Protein AF-F4G1V2-F1 (afdb_monomer_lite)

InterPro domains:
  IPR009844 Protein of unknown function DUF1404 [PF07185] (1-141)

Radius of gyration: 16.19 Å; chains: 1; bounding box: 47×24×42 Å

Sequence (146 aa):
MASHYALFIGGFLLTRRLKLPPLLVVLSI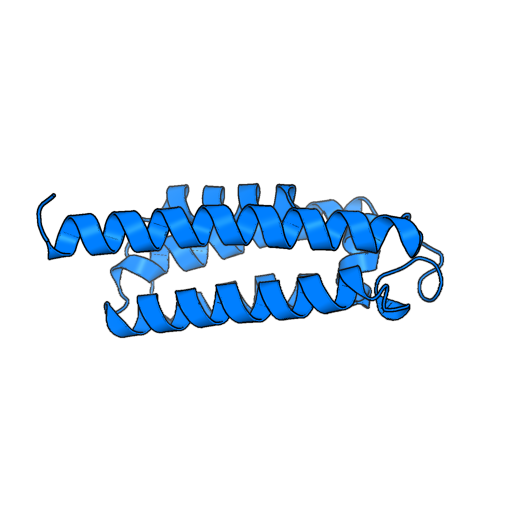LGVVFWHLPLFYALAAGEPAFRTINDVTMLVAGMLAGGASNSLSFSVKILLFIAWMGADSVLSVILIVGWPYYSNSIYSFSPYPISQELITGLVMFGIMTVVFVYVIFTMLRSVFKI

Organism: Metallosphaera cuprina (strain Ar-4) (NCBI:txid1006006)

Foldseek 3Di:
DVLLCVLLQVLLVVQLVAADALCLLVVLVCLVVVCLQLVLVQCLQQPVVSVVVNSVSSNVSSNSCNNNVVVDDPVVVVVVLVVVLVVLLVSLVCLLVLPVSNACNVPVSGPHHSVVSNVVSVVSNVVSVVVVCVVVVVVCCVVVVD

pLDDT: mean 93.78, std 3.95, range [70.06, 98.44]

Secondary structure (DSSP, 8-state):
-HHHHHHHHHHHHHHTTS---TTHHHHHHHHHHHHHSHHHHHHHHH-HHHHHHHHHHHHHHHHHHHHHHTTS-HHHHHHHHHHHHHHHHHHHHHHHTT-GGGSTTT-TT----HHHHHHHHHHHHHHHHHHHHHHHHHHHHHHHT-

Structure (mmCIF, N/CA/C/O backbone):
data_AF-F4G1V2-F1
#
_entry.id   AF-F4G1V2-F1
#
loop_
_atom_site.group_PDB
_atom_site.id
_atom_site.type_symbol
_atom_site.label_atom_id
_atom_site.label_alt_id
_atom_site.label_comp_id
_atom_site.label_asym_id
_atom_site.label_entity_id
_atom_site.label_seq_id
_atom_site.pdbx_PDB_ins_code
_atom_site.Cartn_x
_atom_site.Cartn_y
_atom_site.Cartn_z
_atom_site.occupancy
_atom_site.B_iso_or_equiv
_atom_site.auth_seq_id
_atom_site.auth_comp_id
_atom_site.auth_asym_id
_atom_site.auth_atom_id
_atom_site.pdbx_PDB_model_num
ATOM 1 N N . MET A 1 1 ? 0.615 -4.008 -7.494 1.00 83.25 1 MET A N 1
ATOM 2 C CA . MET A 1 1 ? -0.488 -3.138 -7.036 1.00 83.25 1 MET A CA 1
ATOM 3 C C . MET A 1 1 ? -1.755 -3.896 -6.659 1.00 83.25 1 MET A C 1
ATOM 5 O O . MET A 1 1 ? -2.020 -3.999 -5.474 1.00 83.25 1 MET A O 1
ATOM 9 N N . ALA A 1 2 ? -2.521 -4.508 -7.573 1.00 87.50 2 ALA A N 1
ATOM 10 C CA . ALA A 1 2 ? -3.757 -5.216 -7.173 1.00 87.50 2 ALA A CA 1
ATOM 11 C C . ALA A 1 2 ? -3.528 -6.313 -6.105 1.00 87.50 2 ALA A C 1
ATOM 13 O O . ALA A 1 2 ? -4.250 -6.390 -5.112 1.00 87.50 2 ALA A O 1
ATOM 14 N N . SER A 1 3 ? -2.460 -7.104 -6.257 1.00 91.12 3 SER A N 1
ATOM 15 C CA . SER A 1 3 ? -2.039 -8.092 -5.254 1.00 91.12 3 SER A CA 1
ATOM 16 C C . SER A 1 3 ? -1.680 -7.467 -3.904 1.00 91.12 3 SER A C 1
ATOM 18 O O . SER A 1 3 ? -1.933 -8.074 -2.872 1.00 91.12 3 SER A O 1
ATOM 20 N N . HIS A 1 4 ? -1.114 -6.256 -3.892 1.00 91.94 4 HIS A N 1
ATOM 21 C CA . HIS A 1 4 ? -0.765 -5.551 -2.658 1.00 91.94 4 HIS A CA 1
ATOM 22 C C . HIS A 1 4 ? -2.009 -5.227 -1.844 1.00 91.94 4 HIS A C 1
ATOM 24 O O . HIS A 1 4 ? -2.034 -5.506 -0.649 1.00 91.94 4 HIS A O 1
ATOM 30 N N . TYR A 1 5 ? -3.057 -4.719 -2.499 1.00 91.81 5 TYR A N 1
ATOM 31 C CA . TYR A 1 5 ? -4.344 -4.474 -1.853 1.00 91.81 5 TYR A CA 1
ATOM 32 C C . TYR A 1 5 ? -4.947 -5.753 -1.292 1.00 91.81 5 TYR A C 1
ATOM 34 O O . TYR A 1 5 ? -5.353 -5.777 -0.133 1.00 91.81 5 TYR A O 1
ATOM 42 N N . ALA A 1 6 ? -4.957 -6.826 -2.083 1.00 94.38 6 ALA A N 1
ATOM 43 C CA . ALA A 1 6 ? -5.489 -8.111 -1.647 1.00 94.38 6 ALA A CA 1
ATOM 44 C C . ALA A 1 6 ? -4.737 -8.666 -0.424 1.00 94.38 6 ALA A C 1
ATOM 46 O O . ALA A 1 6 ? -5.372 -9.083 0.542 1.00 94.38 6 ALA A O 1
ATOM 47 N N . LEU A 1 7 ? -3.400 -8.628 -0.434 1.00 97.12 7 LEU A N 1
ATOM 48 C CA . LEU A 1 7 ? -2.567 -9.121 0.667 1.00 97.12 7 LEU A CA 1
ATOM 49 C C . LEU A 1 7 ? -2.701 -8.257 1.921 1.00 97.12 7 LEU A C 1
ATOM 51 O O . LEU A 1 7 ? -2.886 -8.795 3.011 1.00 97.12 7 LEU A O 1
ATOM 55 N N . PHE A 1 8 ? -2.666 -6.932 1.777 1.00 96.62 8 PHE A N 1
ATOM 56 C CA . PHE A 1 8 ? -2.808 -6.018 2.905 1.00 96.62 8 PHE A CA 1
ATOM 57 C C . PHE A 1 8 ? -4.193 -6.127 3.546 1.00 96.62 8 PHE A C 1
ATOM 59 O O . PHE A 1 8 ? -4.304 -6.315 4.757 1.00 96.62 8 PHE A O 1
ATOM 66 N N . ILE A 1 9 ? -5.261 -6.063 2.743 1.00 94.56 9 ILE A N 1
ATOM 67 C CA . ILE A 1 9 ? -6.639 -6.205 3.233 1.00 94.56 9 ILE A CA 1
ATOM 68 C C . ILE A 1 9 ? -6.845 -7.605 3.820 1.00 94.56 9 ILE A C 1
ATOM 70 O O . ILE A 1 9 ? -7.441 -7.735 4.887 1.00 94.56 9 ILE A O 1
ATOM 74 N N . GLY A 1 10 ? -6.313 -8.648 3.179 1.00 96.56 10 GLY A N 1
ATOM 75 C CA . GLY A 1 10 ? -6.340 -10.015 3.696 1.00 96.56 10 GLY A CA 1
ATOM 76 C C . GLY A 1 10 ? -5.701 -10.115 5.081 1.00 96.56 10 GLY A C 1
ATOM 77 O O . GLY A 1 10 ? -6.352 -10.554 6.029 1.00 96.56 10 GLY A O 1
ATOM 78 N N . GLY A 1 11 ? -4.471 -9.618 5.232 1.00 97.69 11 GLY A N 1
ATOM 79 C CA . GLY A 1 11 ? -3.770 -9.550 6.515 1.00 97.69 11 GLY A CA 1
ATOM 80 C C . GLY A 1 11 ? -4.547 -8.759 7.564 1.00 97.69 11 GLY A C 1
ATOM 81 O O . GLY A 1 11 ? -4.725 -9.229 8.688 1.00 97.69 11 GLY A O 1
ATOM 82 N N . PHE A 1 12 ? -5.086 -7.601 7.178 1.00 97.38 12 PHE A N 1
ATOM 83 C CA . PHE A 1 12 ? -5.912 -6.764 8.044 1.00 97.38 12 PHE A CA 1
ATOM 84 C C . PHE A 1 12 ? -7.119 -7.533 8.576 1.00 97.38 12 PHE A C 1
ATOM 86 O O . PHE A 1 12 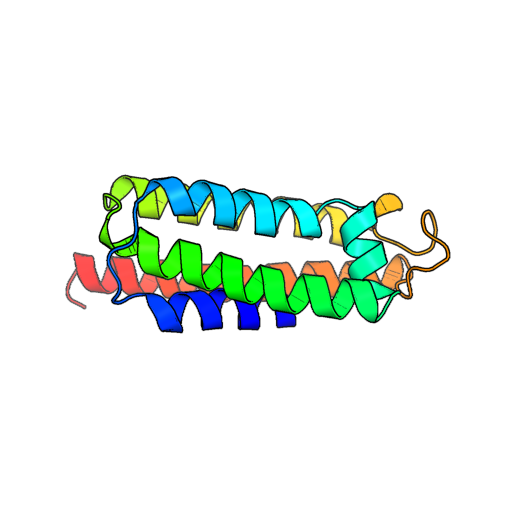? -7.382 -7.532 9.778 1.00 97.38 12 PHE A O 1
ATOM 93 N N . LEU A 1 13 ? -7.846 -8.229 7.702 1.00 96.50 13 LEU A N 1
ATOM 94 C CA . LEU A 1 13 ? -9.030 -8.994 8.078 1.00 96.50 13 LEU A CA 1
ATOM 95 C C . LEU A 1 13 ? -8.702 -10.204 8.962 1.00 96.50 13 LEU A C 1
ATOM 97 O O . LEU A 1 13 ? -9.505 -10.518 9.844 1.00 96.50 13 LEU A O 1
ATOM 101 N N . LEU A 1 14 ? -7.541 -10.844 8.775 1.00 97.56 14 LEU A N 1
ATOM 102 C CA . LEU A 1 14 ? -7.094 -11.982 9.588 1.00 97.56 14 LEU A CA 1
ATOM 103 C C . LEU A 1 14 ? -6.903 -11.607 11.061 1.00 97.56 14 LEU A C 1
ATOM 105 O O . LEU A 1 14 ? -7.266 -12.374 11.951 1.00 97.56 14 LEU A O 1
ATOM 109 N N . THR A 1 15 ? -6.374 -10.416 11.337 1.00 97.50 15 THR A N 1
ATOM 110 C CA . THR A 1 15 ? -6.051 -9.981 12.704 1.00 97.50 15 THR A CA 1
ATOM 111 C C . THR A 1 15 ? -6.970 -8.893 13.240 1.00 97.50 15 THR A C 1
ATOM 113 O O . THR A 1 15 ? -6.811 -8.507 14.395 1.00 97.50 15 THR A O 1
ATOM 116 N N . ARG A 1 16 ? -7.982 -8.436 12.485 1.00 94.44 16 ARG A N 1
ATOM 117 C CA . ARG A 1 16 ? -8.899 -7.348 12.894 1.00 94.44 16 ARG A CA 1
ATOM 118 C C . ARG A 1 16 ? -9.625 -7.557 14.219 1.00 94.44 16 ARG A C 1
ATOM 120 O O . ARG A 1 16 ? -10.302 -6.648 14.674 1.00 94.44 16 ARG A O 1
ATOM 127 N N . ARG A 1 17 ? -9.615 -8.765 14.788 1.00 94.19 17 ARG A N 1
ATOM 128 C CA . ARG A 1 17 ? -10.230 -9.084 16.091 1.00 94.19 17 ARG A CA 1
ATOM 129 C C . ARG A 1 17 ? -9.218 -9.115 17.238 1.00 94.19 17 ARG A C 1
ATOM 131 O O . ARG A 1 17 ? -9.621 -9.178 18.394 1.00 94.19 17 ARG A O 1
ATOM 138 N N . LEU A 1 18 ? -7.924 -9.071 16.929 1.00 95.12 18 LEU A N 1
ATOM 139 C CA . LEU A 1 18 ? -6.859 -8.989 17.920 1.00 95.12 18 LEU A CA 1
ATOM 140 C C . LEU A 1 18 ? -6.787 -7.570 18.500 1.00 95.12 18 LEU A C 1
ATOM 142 O O . LEU A 1 18 ? -7.323 -6.615 17.932 1.00 95.12 18 LEU A O 1
ATOM 146 N N . LYS A 1 19 ? -6.140 -7.449 19.659 1.00 94.44 19 LYS A N 1
ATOM 147 C CA . LYS A 1 19 ? -5.859 -6.177 20.334 1.00 94.44 19 LYS A CA 1
ATOM 148 C C . LYS A 1 19 ? -4.353 -6.023 20.486 1.00 94.44 19 LYS A C 1
ATOM 150 O O . LYS A 1 19 ? -3.793 -6.314 21.537 1.00 94.44 19 LYS A O 1
ATOM 155 N N . LEU A 1 20 ? -3.697 -5.630 19.403 1.00 95.94 20 LEU A N 1
ATOM 156 C CA . LEU A 1 20 ? -2.266 -5.359 19.408 1.00 95.94 20 LEU A CA 1
ATOM 157 C C . LEU A 1 20 ? -1.984 -3.913 19.861 1.00 95.94 20 LEU A C 1
ATOM 159 O O . LEU A 1 20 ? -2.885 -3.063 19.809 1.00 95.94 20 LEU A O 1
ATOM 163 N N . PRO A 1 21 ? -0.746 -3.612 20.299 1.00 96.88 21 PRO A N 1
ATOM 164 C CA . PRO A 1 21 ? -0.346 -2.254 20.641 1.00 96.88 21 PRO A CA 1
ATOM 165 C C . PRO A 1 21 ? -0.584 -1.279 19.475 1.00 96.88 21 PRO A C 1
ATOM 167 O O . PRO A 1 21 ? -0.202 -1.586 18.342 1.00 96.88 21 PRO A O 1
ATOM 170 N N . PRO A 1 22 ? -1.158 -0.085 19.724 1.00 95.12 22 PRO A N 1
ATOM 171 C CA . PRO A 1 22 ? -1.501 0.868 18.666 1.00 95.12 22 PRO A CA 1
ATOM 172 C C . PRO A 1 22 ? -0.276 1.346 17.872 1.00 95.12 22 PRO A C 1
ATOM 174 O O . PRO A 1 22 ? -0.391 1.630 16.683 1.00 95.12 22 PRO A O 1
ATOM 177 N N . LEU A 1 23 ? 0.909 1.364 18.495 1.00 95.62 23 LEU A N 1
ATOM 178 C CA . LEU A 1 23 ? 2.165 1.759 17.852 1.00 95.62 23 LEU A CA 1
ATOM 179 C C . LEU A 1 23 ? 2.552 0.849 16.671 1.00 95.62 23 LEU A C 1
ATOM 181 O O . LEU A 1 23 ? 3.249 1.298 15.766 1.00 95.62 23 LEU A O 1
ATOM 185 N N . LEU A 1 24 ? 2.062 -0.398 16.618 1.00 96.75 24 LEU A N 1
ATOM 186 C CA . LEU A 1 24 ? 2.346 -1.305 15.498 1.00 96.75 24 LEU A CA 1
ATOM 187 C C . LEU A 1 24 ? 1.768 -0.817 14.164 1.00 96.75 24 LEU A C 1
ATOM 189 O O . LEU A 1 24 ? 2.250 -1.230 13.110 1.00 96.75 24 LEU A O 1
ATOM 193 N N . VAL A 1 25 ? 0.797 0.106 14.185 1.00 96.25 25 VAL A N 1
ATOM 194 C CA . VAL A 1 25 ? 0.311 0.746 12.956 1.00 96.25 25 VAL A CA 1
ATOM 195 C C . VAL A 1 25 ? 1.425 1.530 12.251 1.00 96.25 25 VAL A C 1
ATOM 197 O O . VAL A 1 25 ? 1.445 1.586 11.028 1.00 96.25 25 VAL A O 1
ATOM 200 N N . VAL A 1 26 ? 2.401 2.064 12.996 1.00 96.44 26 VAL A N 1
ATOM 201 C CA . VAL A 1 26 ? 3.558 2.772 12.425 1.00 96.44 26 VAL A CA 1
ATOM 202 C C . VAL A 1 26 ? 4.434 1.811 11.627 1.00 96.44 26 VAL A C 1
ATOM 204 O O . VAL A 1 26 ? 4.820 2.126 10.507 1.00 96.44 26 VAL A O 1
ATOM 207 N N . LEU A 1 27 ? 4.688 0.609 12.154 1.00 97.06 27 LEU A N 1
ATOM 208 C CA . LEU A 1 27 ? 5.448 -0.419 11.434 1.00 97.06 27 LEU A CA 1
ATOM 209 C C . LEU A 1 27 ? 4.715 -0.884 10.173 1.00 97.06 27 LEU A C 1
ATOM 211 O O . LEU A 1 27 ? 5.347 -1.073 9.137 1.00 97.06 27 LEU A O 1
ATOM 215 N N . SER A 1 28 ? 3.385 -1.005 10.238 1.00 97.19 28 SER A N 1
ATOM 216 C CA . SER A 1 28 ? 2.572 -1.262 9.048 1.00 97.19 28 SER A CA 1
ATOM 217 C C . SER A 1 28 ? 2.760 -0.168 7.997 1.00 97.19 28 SER A C 1
ATOM 219 O O . SER A 1 28 ? 2.986 -0.488 6.836 1.00 97.19 28 SER A O 1
ATOM 221 N N . ILE A 1 29 ? 2.661 1.108 8.381 1.00 96.69 29 ILE A N 1
ATOM 222 C CA . ILE A 1 29 ? 2.804 2.238 7.451 1.00 96.69 29 ILE A CA 1
ATOM 223 C C . ILE A 1 29 ? 4.192 2.229 6.813 1.00 96.69 29 ILE A C 1
ATOM 225 O O . ILE A 1 29 ? 4.295 2.325 5.595 1.00 96.69 29 ILE A O 1
ATOM 229 N N . LEU A 1 30 ? 5.251 2.061 7.609 1.00 96.50 30 LEU A N 1
ATOM 230 C CA . LEU A 1 30 ? 6.623 1.999 7.102 1.00 96.50 30 LEU A CA 1
ATOM 231 C C . LEU A 1 30 ? 6.809 0.852 6.105 1.00 96.50 30 LEU A C 1
ATOM 233 O O . LEU A 1 30 ? 7.399 1.063 5.049 1.00 96.50 30 LEU A O 1
ATOM 237 N N . GLY A 1 31 ? 6.265 -0.331 6.410 1.00 95.62 31 GLY A N 1
ATOM 238 C CA . GLY A 1 31 ? 6.313 -1.482 5.512 1.00 95.62 31 GLY A CA 1
ATOM 239 C C . GLY A 1 31 ? 5.625 -1.209 4.176 1.00 95.62 31 GLY A C 1
ATOM 240 O O . GLY A 1 31 ? 6.188 -1.507 3.130 1.00 95.62 31 GLY A O 1
ATOM 241 N N . VAL A 1 32 ? 4.446 -0.581 4.197 1.00 95.56 32 VAL A N 1
ATOM 242 C CA . VAL A 1 32 ? 3.723 -0.210 2.972 1.00 95.56 32 VAL A CA 1
ATOM 243 C C . VAL A 1 32 ? 4.494 0.851 2.190 1.00 95.56 32 VAL A C 1
ATOM 245 O O . VAL A 1 32 ? 4.759 0.657 1.010 1.00 95.56 32 VAL A O 1
ATOM 248 N N . VAL A 1 33 ? 4.891 1.958 2.823 1.00 95.50 33 VAL A N 1
ATOM 249 C CA . VAL A 1 33 ? 5.587 3.073 2.155 1.00 95.50 33 VAL A CA 1
ATOM 250 C C . VAL A 1 33 ? 6.887 2.611 1.503 1.00 95.50 33 VAL A C 1
ATOM 252 O O . VAL A 1 33 ? 7.180 3.016 0.381 1.00 95.50 33 VAL A O 1
ATOM 255 N N . PHE A 1 34 ? 7.634 1.730 2.169 1.00 96.62 34 PHE A N 1
ATOM 256 C CA . PHE A 1 34 ? 8.888 1.182 1.660 1.00 96.62 34 PHE A CA 1
ATOM 257 C C . PHE A 1 34 ? 8.747 0.583 0.251 1.00 96.62 34 PHE A C 1
ATOM 259 O O . PHE A 1 34 ? 9.538 0.915 -0.629 1.00 96.62 34 PHE A O 1
ATOM 266 N N . TRP A 1 35 ? 7.710 -0.223 0.004 1.00 96.75 35 TRP A N 1
ATOM 267 C CA . TRP A 1 35 ? 7.481 -0.863 -1.302 1.00 96.75 35 TRP A CA 1
ATOM 268 C C . TRP A 1 35 ? 6.938 0.062 -2.381 1.00 96.75 35 TRP A C 1
ATOM 270 O O . TRP A 1 35 ? 6.948 -0.292 -3.558 1.00 96.75 35 TRP A O 1
ATOM 280 N N . HIS A 1 36 ? 6.479 1.244 -1.988 1.00 95.25 36 HIS A N 1
ATOM 281 C CA . HIS A 1 36 ? 6.026 2.271 -2.912 1.00 95.25 36 HIS A CA 1
ATOM 282 C C . HIS A 1 36 ? 7.141 3.241 -3.302 1.00 95.25 36 HIS A C 1
ATOM 284 O O . HIS A 1 36 ? 6.918 4.090 -4.154 1.00 95.25 36 HIS A O 1
ATOM 290 N N . LEU A 1 37 ? 8.344 3.130 -2.728 1.00 96.06 37 LEU A N 1
ATOM 291 C CA . LEU A 1 37 ? 9.498 3.890 -3.202 1.00 96.06 37 LEU A CA 1
ATOM 292 C C . LEU A 1 37 ? 9.957 3.363 -4.576 1.00 96.06 37 LEU A C 1
ATOM 294 O O . LEU A 1 37 ? 9.975 2.145 -4.768 1.00 96.06 37 LEU A O 1
ATOM 298 N N . PRO A 1 38 ? 10.417 4.230 -5.500 1.00 95.88 38 PRO A N 1
ATOM 299 C CA . PRO A 1 38 ? 10.648 3.848 -6.896 1.00 95.88 38 PRO A CA 1
ATOM 300 C C . PRO A 1 38 ? 11.557 2.624 -7.090 1.00 95.88 38 PRO A C 1
ATOM 302 O O . PRO A 1 38 ? 11.215 1.696 -7.820 1.00 95.88 38 PRO A O 1
ATOM 305 N N . LEU A 1 39 ? 12.692 2.580 -6.383 1.00 96.31 39 LEU A N 1
ATOM 306 C CA . LEU A 1 39 ? 13.638 1.463 -6.465 1.00 96.31 39 LEU A CA 1
ATOM 307 C C . LEU A 1 39 ? 13.015 0.140 -5.994 1.00 96.31 39 LEU A C 1
ATOM 309 O O . LEU A 1 39 ? 13.150 -0.881 -6.663 1.00 96.31 39 LEU A O 1
ATOM 313 N N . PHE A 1 40 ? 12.342 0.144 -4.843 1.00 97.00 40 PHE A N 1
ATOM 314 C CA . PHE A 1 40 ? 11.775 -1.072 -4.254 1.00 97.00 40 PHE A CA 1
ATOM 315 C C . PHE A 1 40 ? 10.527 -1.544 -4.998 1.00 97.00 40 PHE A C 1
ATOM 317 O O . PHE A 1 40 ? 10.318 -2.750 -5.120 1.00 97.00 40 PHE A O 1
ATOM 324 N N . TYR A 1 41 ? 9.759 -0.610 -5.563 1.00 95.50 41 TYR A N 1
ATOM 325 C CA . TYR A 1 41 ? 8.685 -0.901 -6.506 1.00 95.50 41 TYR A CA 1
ATOM 326 C C . TYR A 1 41 ? 9.219 -1.677 -7.718 1.00 95.50 41 TYR A C 1
ATOM 328 O O . TYR A 1 41 ? 8.724 -2.762 -8.026 1.00 95.50 41 TYR A O 1
ATOM 336 N N . ALA A 1 42 ? 10.279 -1.168 -8.357 1.00 95.62 42 ALA A N 1
ATOM 337 C CA . ALA A 1 42 ? 10.900 -1.820 -9.507 1.00 95.62 42 ALA A CA 1
ATOM 338 C C . ALA A 1 42 ? 11.509 -3.185 -9.140 1.00 95.62 42 ALA A C 1
ATOM 340 O O . ALA A 1 42 ? 11.349 -4.152 -9.885 1.00 95.62 42 ALA A O 1
ATOM 341 N N . LEU A 1 43 ? 12.165 -3.298 -7.978 1.00 96.62 43 LEU A N 1
ATOM 342 C CA . LEU A 1 43 ? 12.744 -4.562 -7.505 1.00 96.62 43 LEU A CA 1
ATOM 343 C C . LEU A 1 43 ? 11.665 -5.619 -7.257 1.00 96.62 43 LEU A C 1
ATOM 345 O O . LEU A 1 43 ? 11.804 -6.754 -7.699 1.00 96.62 43 LEU A O 1
ATOM 349 N N . ALA A 1 44 ? 10.563 -5.250 -6.600 1.00 95.81 44 ALA A N 1
ATOM 350 C CA . ALA A 1 44 ? 9.444 -6.160 -6.366 1.00 95.81 44 ALA A CA 1
ATOM 351 C C . ALA A 1 44 ? 8.733 -6.589 -7.661 1.00 95.81 44 ALA A C 1
ATOM 353 O O . ALA A 1 44 ? 8.016 -7.591 -7.657 1.00 95.81 44 ALA A O 1
ATOM 354 N N . ALA A 1 45 ? 8.894 -5.835 -8.749 1.00 92.75 45 ALA A N 1
ATOM 355 C CA . ALA A 1 45 ? 8.363 -6.177 -10.060 1.00 92.75 45 ALA A CA 1
ATOM 356 C C . ALA A 1 45 ? 9.290 -7.104 -10.860 1.00 92.75 45 ALA A C 1
ATOM 358 O O . ALA A 1 45 ? 8.802 -8.048 -11.477 1.00 92.75 45 ALA A O 1
ATOM 359 N N . GLY A 1 46 ? 10.597 -6.828 -10.864 1.00 93.56 46 GLY A N 1
ATOM 360 C CA . GLY A 1 46 ? 11.573 -7.528 -11.707 1.00 93.56 46 GLY A CA 1
ATOM 361 C C . GLY A 1 46 ? 12.219 -8.759 -11.077 1.00 93.56 46 GLY A C 1
ATOM 362 O O . GLY A 1 46 ? 12.569 -9.690 -11.794 1.00 93.56 46 GLY A O 1
ATOM 363 N N . GLU A 1 47 ? 12.342 -8.803 -9.747 1.00 96.12 47 GLU A N 1
ATOM 364 C CA . GLU A 1 47 ? 13.123 -9.830 -9.052 1.00 96.12 47 GLU A CA 1
ATOM 365 C C . GLU A 1 47 ? 12.243 -10.739 -8.170 1.00 96.12 47 GLU A C 1
ATOM 367 O O . GLU A 1 47 ? 11.653 -10.267 -7.191 1.00 96.12 47 GLU A O 1
ATOM 372 N N . PRO A 1 48 ? 12.179 -12.065 -8.422 1.00 95.94 48 PRO A N 1
ATOM 373 C CA . PRO A 1 48 ? 11.311 -12.987 -7.677 1.00 95.94 48 PRO A CA 1
ATOM 374 C C . PRO A 1 48 ? 11.555 -13.022 -6.161 1.00 95.94 48 PRO A C 1
ATOM 376 O O . PRO A 1 48 ? 10.616 -13.177 -5.372 1.00 95.94 48 PRO A O 1
ATOM 379 N N . ALA A 1 49 ? 12.810 -12.855 -5.732 1.00 97.00 49 ALA A N 1
ATOM 380 C CA . ALA A 1 49 ? 13.157 -12.800 -4.315 1.00 97.00 49 ALA A CA 1
ATOM 381 C C . ALA A 1 49 ? 12.538 -11.561 -3.646 1.00 97.00 49 ALA A C 1
ATOM 383 O O . ALA A 1 49 ? 11.841 -11.682 -2.638 1.00 97.00 49 ALA A O 1
ATOM 384 N N . PHE A 1 50 ? 12.707 -10.382 -4.252 1.00 97.31 50 PHE A N 1
ATOM 385 C CA . PHE A 1 50 ? 12.105 -9.141 -3.761 1.00 97.31 50 PHE A CA 1
ATOM 386 C C . PHE A 1 50 ? 10.587 -9.181 -3.841 1.00 97.31 50 PHE A C 1
ATOM 388 O O . PHE A 1 50 ? 9.923 -8.717 -2.918 1.00 97.31 50 PHE A O 1
ATOM 395 N N . ARG A 1 51 ? 10.032 -9.806 -4.883 1.00 96.31 51 ARG A N 1
ATOM 396 C CA . ARG A 1 51 ? 8.594 -10.033 -4.999 1.00 96.31 51 ARG A CA 1
ATOM 397 C C . ARG A 1 51 ? 8.038 -10.836 -3.823 1.00 96.31 51 ARG A C 1
ATOM 399 O O . ARG A 1 51 ? 7.014 -10.465 -3.255 1.00 96.31 51 ARG A O 1
ATOM 406 N N . THR A 1 52 ? 8.728 -11.904 -3.433 1.00 97.31 52 THR A N 1
ATOM 407 C CA . THR A 1 52 ? 8.327 -12.748 -2.299 1.00 97.31 52 THR A CA 1
ATOM 408 C C . THR A 1 52 ? 8.394 -11.976 -0.983 1.00 97.31 52 THR A C 1
ATOM 410 O O . THR A 1 52 ? 7.446 -12.007 -0.199 1.00 97.31 52 THR A O 1
ATOM 413 N N . ILE A 1 53 ? 9.483 -11.234 -0.752 1.00 97.94 53 ILE A N 1
ATOM 414 C CA . ILE A 1 53 ? 9.638 -10.402 0.452 1.00 97.94 53 ILE A CA 1
ATOM 415 C C . ILE A 1 53 ? 8.537 -9.337 0.496 1.00 97.94 53 ILE A C 1
ATOM 417 O O . ILE A 1 53 ? 7.909 -9.145 1.536 1.00 97.94 53 ILE A O 1
ATOM 421 N N . ASN A 1 54 ? 8.255 -8.686 -0.631 1.00 97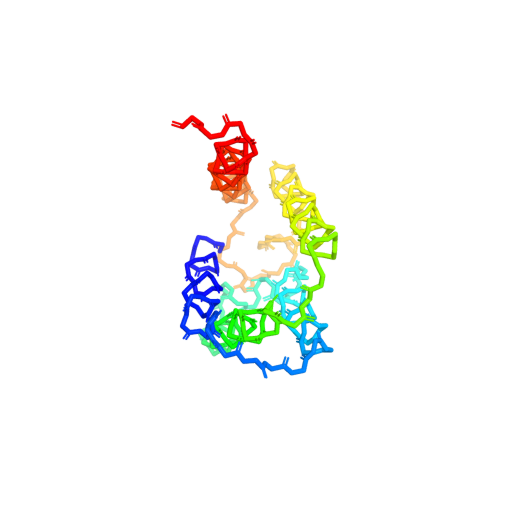.69 54 ASN A N 1
ATOM 422 C CA . ASN A 1 54 ? 7.165 -7.733 -0.778 1.00 97.69 54 ASN A CA 1
ATOM 423 C C . ASN A 1 54 ? 5.807 -8.340 -0.406 1.00 97.69 54 ASN A C 1
ATOM 425 O O . ASN A 1 54 ? 5.080 -7.776 0.407 1.00 97.69 54 ASN A O 1
ATOM 429 N N . ASP A 1 55 ? 5.469 -9.507 -0.949 1.00 97.75 55 ASP A N 1
ATOM 430 C CA . ASP A 1 55 ? 4.162 -10.117 -0.704 1.00 97.75 55 ASP A CA 1
ATOM 431 C C . ASP A 1 55 ? 4.003 -10.535 0.775 1.00 97.75 55 ASP A C 1
ATOM 433 O O . ASP A 1 55 ? 2.968 -10.266 1.393 1.00 97.75 55 ASP A O 1
ATOM 437 N N . VAL A 1 56 ? 5.056 -11.090 1.389 1.00 98.00 56 VAL A N 1
ATOM 438 C CA . VAL A 1 56 ? 5.077 -11.433 2.824 1.00 98.00 56 VAL A CA 1
ATOM 439 C C . VAL A 1 56 ? 4.955 -10.187 3.698 1.00 98.00 56 VAL A C 1
ATOM 441 O O . VAL A 1 56 ? 4.136 -10.145 4.616 1.00 98.00 56 VAL A O 1
ATOM 444 N N . THR A 1 57 ? 5.752 -9.157 3.430 1.00 97.94 57 THR A N 1
ATOM 445 C CA . THR A 1 57 ? 5.748 -7.930 4.240 1.00 97.94 57 THR A CA 1
ATOM 446 C C . THR A 1 57 ? 4.446 -7.150 4.095 1.00 97.94 57 THR A C 1
ATOM 448 O O . THR A 1 57 ? 3.987 -6.593 5.086 1.00 97.94 57 THR A O 1
ATOM 451 N N . MET A 1 58 ? 3.793 -7.171 2.930 1.00 97.94 58 MET A N 1
ATOM 452 C CA . MET A 1 58 ? 2.470 -6.567 2.745 1.00 97.94 58 MET A CA 1
ATOM 453 C C . MET A 1 58 ? 1.374 -7.303 3.513 1.00 97.94 58 MET A C 1
ATOM 455 O O . MET A 1 58 ? 0.522 -6.659 4.130 1.00 97.94 58 MET A O 1
ATOM 459 N N . LEU A 1 59 ? 1.422 -8.638 3.543 1.00 98.44 59 LEU A N 1
ATOM 460 C CA . LEU A 1 59 ? 0.531 -9.431 4.387 1.00 98.44 59 LEU A CA 1
ATOM 461 C C . LEU A 1 59 ? 0.752 -9.114 5.875 1.00 98.44 59 LEU A C 1
ATOM 463 O O . LEU A 1 59 ? -0.207 -8.834 6.596 1.00 98.44 59 LEU A O 1
ATOM 467 N N . VAL A 1 60 ? 2.011 -9.104 6.327 1.00 98.31 60 VAL A N 1
ATOM 468 C CA . VAL A 1 60 ? 2.378 -8.783 7.716 1.00 98.31 60 VAL A CA 1
ATOM 469 C C . VAL A 1 60 ? 1.976 -7.354 8.080 1.00 98.31 60 VAL A C 1
ATOM 471 O O . VAL A 1 60 ? 1.393 -7.147 9.141 1.00 98.31 60 VAL A O 1
ATOM 474 N N . ALA A 1 61 ? 2.212 -6.371 7.211 1.00 98.12 61 ALA A N 1
ATOM 475 C CA . ALA A 1 61 ? 1.781 -4.991 7.422 1.00 98.12 61 ALA A CA 1
ATOM 476 C C . ALA A 1 61 ? 0.259 -4.922 7.617 1.00 98.12 61 ALA A C 1
ATOM 478 O O . ALA A 1 61 ? -0.208 -4.364 8.610 1.00 98.12 61 ALA A O 1
ATOM 479 N N . GLY A 1 62 ? -0.503 -5.604 6.755 1.00 97.88 62 GLY A N 1
ATOM 480 C CA . GLY A 1 62 ? -1.944 -5.771 6.921 1.00 97.88 62 GLY A CA 1
ATOM 481 C C . GLY A 1 62 ? -2.305 -6.332 8.296 1.00 97.88 62 GLY A C 1
ATOM 482 O O . GLY A 1 62 ? -3.119 -5.749 9.011 1.00 97.88 62 GLY A O 1
ATOM 483 N N . MET A 1 63 ? -1.652 -7.419 8.715 1.00 98.44 63 MET A N 1
ATOM 484 C CA . MET A 1 63 ? -1.873 -8.040 10.026 1.00 98.44 63 MET A CA 1
ATOM 485 C C . MET A 1 63 ? -1.579 -7.090 11.198 1.00 98.44 63 MET A C 1
ATOM 487 O O . MET A 1 63 ? -2.324 -7.072 12.184 1.00 98.44 63 MET A O 1
ATOM 491 N N . LEU A 1 64 ? -0.524 -6.281 11.111 1.00 98.19 64 LEU A N 1
ATOM 492 C CA . LEU A 1 64 ? -0.183 -5.294 12.136 1.00 98.19 64 LEU A CA 1
ATOM 493 C C . LEU A 1 64 ? -1.242 -4.188 12.212 1.00 98.19 64 LEU A C 1
ATOM 495 O O . LEU A 1 64 ? -1.728 -3.886 13.304 1.00 98.19 64 LEU A O 1
ATOM 499 N N . ALA A 1 65 ? -1.657 -3.634 11.069 1.00 97.50 65 ALA A N 1
ATOM 500 C CA . ALA A 1 65 ? -2.717 -2.630 11.008 1.00 97.50 65 ALA A CA 1
ATOM 501 C C . ALA A 1 65 ? -4.057 -3.173 11.525 1.00 97.50 65 ALA A C 1
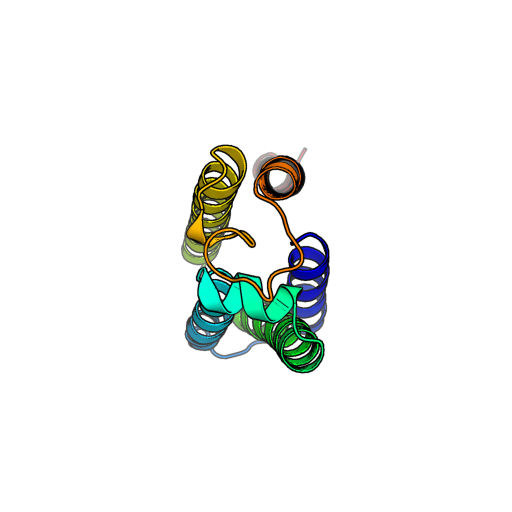ATOM 503 O O . ALA A 1 65 ? -4.708 -2.524 12.345 1.00 97.50 65 ALA A O 1
ATOM 504 N N . GLY A 1 66 ? -4.447 -4.380 11.105 1.00 97.00 66 GLY A N 1
ATOM 505 C CA . GLY A 1 66 ? -5.679 -5.041 11.533 1.00 97.00 66 GLY A CA 1
ATOM 506 C C . GLY A 1 66 ? -5.721 -5.253 13.041 1.00 97.00 66 GLY A C 1
ATOM 507 O O . GLY A 1 66 ? -6.666 -4.819 13.702 1.00 97.00 66 GLY A O 1
ATOM 508 N N . GLY A 1 67 ? -4.668 -5.844 13.606 1.00 97.31 67 GLY A N 1
ATOM 509 C CA . GLY A 1 67 ? -4.592 -6.123 15.038 1.00 97.31 67 GLY A CA 1
ATOM 510 C C . GLY A 1 67 ? -4.470 -4.867 15.900 1.00 97.31 67 GLY A C 1
ATOM 511 O O . GLY A 1 67 ? -5.007 -4.836 17.005 1.00 97.31 67 GLY A O 1
ATOM 512 N N . ALA A 1 68 ? -3.812 -3.813 15.410 1.00 97.25 68 ALA A N 1
ATOM 513 C CA . ALA A 1 68 ? -3.737 -2.530 16.110 1.00 97.25 68 ALA A CA 1
ATOM 514 C C . ALA A 1 68 ? -5.046 -1.725 16.010 1.00 97.25 68 ALA A C 1
ATOM 516 O O . ALA A 1 68 ? -5.336 -0.912 16.888 1.00 97.25 68 ALA A O 1
ATOM 517 N N . SER A 1 69 ? -5.864 -1.958 14.974 1.00 95.06 69 SER A N 1
ATOM 518 C CA . SER A 1 69 ? -7.031 -1.124 14.663 1.00 95.06 69 SER A CA 1
ATOM 519 C C . SER A 1 69 ? -8.063 -1.048 15.791 1.00 95.06 69 SER A C 1
ATOM 521 O O . SER A 1 69 ? -8.671 0.002 15.982 1.00 95.06 69 SER A O 1
ATOM 523 N N . ASN A 1 70 ? -8.261 -2.107 16.581 1.00 91.62 70 ASN A N 1
ATOM 524 C CA . ASN A 1 70 ? -9.216 -2.090 17.698 1.00 91.62 70 ASN A CA 1
ATOM 525 C C . ASN A 1 70 ? -8.778 -1.201 18.863 1.00 91.62 70 ASN A C 1
ATOM 527 O O . ASN A 1 70 ? -9.628 -0.740 19.621 1.00 91.62 70 ASN A O 1
ATOM 531 N N . SER A 1 71 ? -7.476 -0.958 18.990 1.00 93.56 71 SER A N 1
ATOM 532 C CA . SER A 1 71 ? -6.882 -0.136 20.044 1.00 93.56 71 SER A CA 1
ATOM 533 C C . SER A 1 71 ? -6.865 1.358 19.684 1.00 93.56 71 SER A C 1
ATOM 535 O O . SER A 1 71 ? -6.527 2.185 20.525 1.00 93.56 71 SER A O 1
ATOM 537 N N . LEU A 1 72 ? -7.210 1.717 18.440 1.00 94.38 72 LEU A N 1
ATOM 538 C CA . LEU A 1 72 ? -7.220 3.099 17.953 1.00 94.38 72 LEU A CA 1
ATOM 539 C C . LEU A 1 72 ? -8.578 3.771 18.179 1.00 94.38 72 LEU A C 1
ATOM 541 O O . LEU A 1 72 ? -9.633 3.150 18.014 1.00 94.38 72 LEU A O 1
ATOM 545 N N . SER A 1 73 ? -8.555 5.072 18.477 1.00 94.31 73 SER A N 1
ATOM 546 C CA . SER A 1 73 ? -9.768 5.891 18.507 1.00 94.31 73 SER A CA 1
ATOM 547 C C . SER A 1 73 ? -10.369 6.026 17.105 1.00 94.31 73 SER A C 1
ATOM 549 O O . SER A 1 73 ? -9.673 5.927 16.093 1.00 94.31 73 SER A O 1
ATOM 551 N N . PHE A 1 74 ? -11.677 6.271 17.033 1.00 89.88 74 PHE A N 1
ATOM 552 C CA . PHE A 1 74 ? -12.380 6.431 15.758 1.00 89.88 74 PHE A CA 1
ATOM 553 C C . PHE A 1 74 ? -11.774 7.544 14.888 1.00 89.88 74 PHE A C 1
ATOM 555 O O . PHE A 1 74 ? -11.526 7.326 13.704 1.00 89.88 74 PHE A O 1
ATOM 562 N N . SER A 1 75 ? -11.434 8.690 15.487 1.00 92.62 75 SER A N 1
ATOM 563 C CA . SER A 1 75 ? -10.805 9.813 14.782 1.00 92.62 75 SER A CA 1
ATOM 564 C C . SER A 1 75 ? -9.466 9.427 14.153 1.00 92.62 75 SER A C 1
ATOM 566 O O . SER A 1 75 ? -9.206 9.781 13.007 1.00 92.62 75 SER A O 1
ATOM 568 N N . VAL A 1 76 ? -8.636 8.649 14.859 1.00 94.62 76 VAL A N 1
ATOM 569 C CA . VAL A 1 76 ? -7.354 8.175 14.313 1.00 94.62 76 VAL A CA 1
ATOM 570 C C . VAL A 1 76 ? -7.578 7.220 13.142 1.00 94.62 76 VAL A C 1
ATOM 572 O O . VAL A 1 76 ? -6.876 7.322 12.142 1.00 94.62 76 VAL A O 1
ATOM 575 N N . LYS A 1 77 ? -8.582 6.336 13.206 1.00 92.69 77 LYS A N 1
ATOM 576 C CA . LYS A 1 77 ? -8.918 5.446 12.078 1.00 92.69 77 LYS A CA 1
ATOM 577 C C . LYS A 1 77 ? -9.331 6.232 10.837 1.00 92.69 77 LYS A C 1
ATOM 579 O O . LYS A 1 77 ? -8.880 5.900 9.748 1.00 92.69 77 LYS A O 1
ATOM 584 N N . ILE A 1 78 ? -10.148 7.276 11.004 1.00 91.25 78 ILE A N 1
ATOM 585 C CA . ILE A 1 78 ? -10.538 8.158 9.896 1.00 91.25 78 ILE A CA 1
ATOM 586 C C . ILE A 1 78 ? -9.313 8.863 9.314 1.00 91.25 78 ILE A C 1
ATOM 588 O O . ILE A 1 78 ? -9.138 8.853 8.100 1.00 91.25 78 ILE A O 1
ATOM 592 N N . LEU A 1 79 ? -8.449 9.439 10.155 1.00 94.31 79 LEU A N 1
ATOM 593 C CA . LEU A 1 79 ? -7.238 10.117 9.686 1.00 94.31 79 LEU A CA 1
ATOM 594 C C . LEU A 1 79 ? -6.319 9.169 8.912 1.00 94.31 79 LEU A C 1
ATOM 596 O O . LEU A 1 79 ? -5.854 9.523 7.834 1.00 94.31 79 LEU A O 1
ATOM 600 N N . LEU A 1 80 ? -6.101 7.954 9.421 1.00 94.69 80 LEU A N 1
ATOM 601 C CA . LEU A 1 80 ? -5.309 6.930 8.737 1.00 94.69 80 LEU A CA 1
ATOM 602 C C . LEU A 1 80 ? -5.942 6.500 7.413 1.00 94.69 80 LEU A C 1
ATOM 604 O O . LEU A 1 80 ? -5.231 6.323 6.429 1.00 94.69 80 LEU A O 1
ATOM 608 N N . PHE A 1 81 ? -7.268 6.361 7.372 1.00 92.75 81 PHE A N 1
ATOM 609 C CA . PHE A 1 81 ? -7.989 6.038 6.147 1.00 92.75 81 PHE A CA 1
ATOM 610 C C . PHE A 1 81 ? -7.833 7.142 5.093 1.00 92.75 81 PHE A C 1
ATOM 612 O O . PHE A 1 81 ? -7.475 6.850 3.958 1.00 92.75 81 PHE A O 1
ATOM 619 N N . ILE A 1 82 ? -8.023 8.409 5.472 1.00 92.25 82 ILE A N 1
ATOM 620 C CA . ILE A 1 82 ? -7.820 9.558 4.576 1.00 92.25 82 ILE A CA 1
ATOM 621 C C . ILE A 1 82 ? -6.363 9.626 4.105 1.00 92.25 82 ILE A C 1
ATOM 623 O O . ILE A 1 82 ? -6.117 9.840 2.921 1.00 92.25 82 ILE A O 1
ATOM 627 N N . ALA A 1 83 ? -5.401 9.419 5.008 1.00 93.94 83 ALA A N 1
ATOM 628 C CA . ALA A 1 83 ? -3.980 9.435 4.674 1.00 93.94 83 ALA A CA 1
ATOM 629 C C . ALA A 1 83 ? -3.612 8.327 3.679 1.00 93.94 83 ALA A C 1
ATOM 631 O O . ALA A 1 83 ? -2.907 8.597 2.711 1.00 93.94 83 ALA A O 1
ATOM 632 N N . TRP A 1 84 ? -4.124 7.108 3.878 1.00 92.62 84 TRP A N 1
ATOM 633 C CA . TRP A 1 84 ? -3.929 6.000 2.943 1.00 92.62 84 TRP A CA 1
ATOM 634 C C . TRP A 1 84 ? -4.523 6.317 1.566 1.00 92.62 84 TRP A C 1
ATOM 636 O O . TRP A 1 84 ? -3.815 6.256 0.564 1.00 92.62 84 TRP A O 1
ATOM 646 N N . MET A 1 85 ? -5.784 6.754 1.524 1.00 92.00 85 MET A N 1
ATOM 647 C CA . MET A 1 85 ? -6.458 7.148 0.284 1.00 92.00 85 MET A CA 1
ATOM 648 C C . MET A 1 85 ? -5.710 8.265 -0.456 1.00 92.00 85 MET A C 1
ATOM 650 O O . MET A 1 85 ? -5.572 8.224 -1.679 1.00 92.00 85 MET A O 1
ATOM 654 N N . GLY A 1 86 ? -5.214 9.262 0.280 1.00 92.31 86 GLY A N 1
ATOM 655 C CA . GLY A 1 86 ? -4.440 10.369 -0.270 1.00 92.31 86 GLY A CA 1
ATOM 656 C C . GLY A 1 86 ? -3.092 9.922 -0.832 1.00 92.31 86 GLY A C 1
ATOM 657 O O . GLY A 1 86 ? -2.761 10.274 -1.962 1.00 92.31 86 GLY A O 1
ATOM 658 N N . ALA A 1 87 ? -2.336 9.116 -0.082 1.00 93.00 87 ALA A N 1
ATOM 659 C CA . ALA A 1 87 ? -1.035 8.607 -0.510 1.00 93.00 87 ALA A CA 1
ATOM 660 C C . ALA A 1 87 ? -1.141 7.761 -1.790 1.00 93.00 87 ALA A C 1
ATOM 662 O O . ALA A 1 87 ? -0.397 7.989 -2.745 1.00 93.00 87 ALA A O 1
ATOM 663 N N . ASP A 1 88 ? -2.116 6.855 -1.853 1.00 91.62 88 ASP A N 1
ATOM 664 C CA . ASP A 1 88 ? -2.331 6.011 -3.028 1.00 91.62 88 ASP A CA 1
ATOM 665 C C . ASP A 1 88 ? -2.821 6.812 -4.237 1.00 91.62 88 ASP A C 1
ATOM 667 O O . ASP A 1 88 ? -2.448 6.508 -5.370 1.00 91.62 88 ASP A O 1
ATOM 671 N N . SER A 1 89 ? -3.604 7.873 -4.013 1.00 92.44 89 SER A N 1
ATOM 672 C CA . SER A 1 89 ? -4.007 8.795 -5.082 1.00 92.44 89 SER A CA 1
ATOM 673 C C . SER A 1 89 ? -2.804 9.548 -5.653 1.00 92.44 89 SER A C 1
ATOM 675 O O . SER A 1 89 ? -2.676 9.663 -6.871 1.00 92.44 89 SER A O 1
ATOM 677 N N . VAL A 1 90 ? -1.887 10.017 -4.798 1.00 94.62 90 VAL A N 1
ATOM 678 C CA . VAL A 1 90 ? -0.638 10.661 -5.240 1.00 94.62 90 VAL A CA 1
ATOM 679 C C . VAL A 1 90 ? 0.199 9.692 -6.069 1.00 94.62 90 VAL A C 1
ATOM 681 O O . VAL A 1 90 ? 0.624 10.044 -7.170 1.00 94.62 90 VAL A O 1
ATOM 684 N N . LEU A 1 91 ? 0.396 8.461 -5.589 1.00 94.94 91 LEU A N 1
ATOM 685 C CA . LEU A 1 91 ? 1.141 7.458 -6.345 1.00 94.94 91 LEU A CA 1
ATOM 686 C C . LEU A 1 91 ? 0.449 7.114 -7.669 1.00 94.94 91 LEU A C 1
ATOM 688 O O . LEU A 1 91 ? 1.099 7.047 -8.706 1.00 94.94 91 LEU A O 1
ATOM 692 N N . SER A 1 92 ? -0.871 6.957 -7.668 1.00 95.06 92 SER A N 1
ATOM 693 C CA . SER A 1 92 ? -1.635 6.716 -8.888 1.00 95.06 92 SER A CA 1
ATOM 694 C C . SER A 1 92 ? -1.419 7.815 -9.929 1.00 95.06 92 SER A C 1
ATOM 696 O O . SER A 1 92 ? -1.243 7.495 -11.102 1.00 95.06 92 SER A O 1
ATOM 698 N N . VAL A 1 93 ? -1.416 9.090 -9.528 1.00 95.38 93 VAL A N 1
ATOM 699 C CA . VAL A 1 93 ? -1.154 10.217 -10.438 1.00 95.38 93 VAL A CA 1
ATOM 700 C C . VAL A 1 93 ? 0.272 10.161 -10.982 1.00 95.38 93 VAL A C 1
ATOM 702 O O . VAL A 1 93 ? 0.474 10.347 -12.181 1.00 95.38 93 VAL A O 1
ATOM 705 N N . ILE A 1 94 ? 1.250 9.856 -10.125 1.00 96.00 94 ILE A N 1
ATOM 706 C CA . ILE A 1 94 ? 2.651 9.673 -10.521 1.00 96.00 94 ILE A CA 1
ATOM 707 C C . ILE A 1 94 ? 2.785 8.610 -11.625 1.00 96.00 94 ILE A C 1
ATOM 709 O O . ILE A 1 94 ? 3.490 8.834 -12.612 1.00 96.00 94 ILE A O 1
ATOM 713 N N . LEU A 1 95 ? 2.093 7.476 -11.480 1.00 95.06 95 LEU A N 1
ATOM 714 C CA . LEU A 1 95 ? 2.110 6.393 -12.466 1.00 95.06 95 LEU A CA 1
ATOM 715 C C . LEU A 1 95 ? 1.356 6.766 -13.753 1.00 95.06 95 LEU A C 1
ATOM 717 O O . LEU A 1 95 ? 1.839 6.477 -14.844 1.00 95.06 95 LEU A O 1
ATOM 721 N N . ILE A 1 96 ? 0.223 7.473 -13.646 1.00 95.62 96 ILE A N 1
ATOM 722 C CA . ILE A 1 96 ? -0.563 7.954 -14.800 1.00 95.62 96 ILE A CA 1
ATOM 723 C C . ILE A 1 96 ? 0.238 8.930 -15.667 1.00 95.62 96 ILE A C 1
ATOM 725 O O . ILE A 1 96 ? 0.197 8.840 -16.891 1.00 95.62 96 ILE A O 1
ATOM 729 N N . VAL A 1 97 ? 0.985 9.846 -15.047 1.00 95.44 97 VAL A N 1
ATOM 730 C CA . VAL A 1 97 ? 1.874 10.780 -15.763 1.00 95.44 97 VAL A CA 1
ATOM 731 C C . VAL A 1 97 ? 3.099 10.061 -16.351 1.00 95.44 97 VAL A C 1
ATOM 733 O O . VAL A 1 97 ? 3.823 10.637 -17.160 1.00 95.44 97 VAL A O 1
ATOM 736 N N . GLY A 1 98 ? 3.322 8.793 -15.994 1.00 93.25 98 GLY A N 1
ATOM 737 C CA . GLY A 1 98 ? 4.414 7.987 -16.526 1.00 93.25 98 GLY A CA 1
ATOM 738 C C . GLY A 1 98 ? 5.774 8.443 -16.009 1.00 93.25 98 GLY A C 1
ATOM 739 O O . GLY A 1 98 ? 6.724 8.549 -16.785 1.00 93.25 98 GLY A O 1
ATOM 740 N N . TRP A 1 99 ? 5.883 8.763 -14.712 1.00 95.00 99 TRP A N 1
ATOM 741 C CA . TRP A 1 99 ? 7.145 9.247 -14.151 1.00 95.00 99 TRP A CA 1
ATOM 742 C C . TRP A 1 99 ? 8.268 8.198 -14.325 1.00 95.00 99 TRP A C 1
ATOM 744 O O . TRP A 1 99 ? 8.136 7.086 -13.805 1.00 95.00 99 TRP A O 1
ATOM 754 N N . PRO A 1 100 ? 9.396 8.527 -14.997 1.00 93.94 100 PRO A N 1
ATOM 755 C CA . PRO A 1 100 ? 10.408 7.548 -15.416 1.00 93.94 100 PRO A CA 1
ATOM 756 C C . PRO A 1 100 ? 10.954 6.643 -14.306 1.00 93.94 100 PRO A C 1
ATOM 758 O O . PRO A 1 100 ? 11.288 5.487 -14.566 1.00 93.94 100 PRO A O 1
ATOM 761 N N . TYR A 1 101 ? 11.019 7.145 -13.069 1.00 95.69 101 TYR A N 1
ATOM 762 C CA . TYR A 1 101 ? 11.558 6.423 -11.915 1.00 95.69 101 TYR A CA 1
ATOM 763 C C . TYR A 1 101 ? 10.773 5.162 -11.537 1.00 95.69 101 TYR A C 1
ATOM 765 O O . TYR A 1 101 ? 11.320 4.324 -10.838 1.00 95.69 101 TYR A O 1
ATOM 773 N N . TYR A 1 102 ? 9.534 4.982 -11.991 1.00 95.19 102 TYR A N 1
ATOM 774 C CA . TYR A 1 102 ? 8.773 3.752 -11.728 1.00 95.19 102 TYR A CA 1
ATOM 775 C C . TYR A 1 102 ? 8.873 2.723 -12.858 1.00 95.19 102 TYR A C 1
ATOM 777 O O . TYR A 1 102 ? 8.260 1.667 -12.777 1.00 95.19 102 TYR A O 1
ATOM 785 N N . SER A 1 103 ? 9.663 2.997 -13.897 1.00 94.44 103 SER A N 1
ATOM 786 C CA . SER A 1 103 ? 9.687 2.193 -15.118 1.00 94.44 103 SER A CA 1
ATOM 787 C C . SER A 1 103 ? 11.082 1.688 -15.482 1.00 94.44 103 SER A C 1
ATOM 789 O O . SER A 1 103 ? 12.105 2.063 -14.894 1.00 94.44 103 SER A O 1
ATOM 791 N N . ASN A 1 104 ? 11.120 0.869 -16.527 1.00 95.06 104 ASN A N 1
ATOM 792 C CA . ASN A 1 104 ? 12.345 0.342 -17.106 1.00 95.06 104 ASN A CA 1
ATOM 793 C C . ASN A 1 104 ? 13.254 1.387 -17.774 1.00 95.06 104 ASN A C 1
ATOM 795 O O . ASN A 1 104 ? 14.389 1.065 -18.121 1.00 95.06 104 ASN A O 1
ATOM 799 N N . SER A 1 105 ? 12.811 2.644 -17.904 1.00 94.69 105 SER A N 1
ATOM 800 C CA . SER A 1 105 ? 13.658 3.729 -18.408 1.00 94.69 105 SER A CA 1
ATOM 801 C C . SER A 1 105 ? 14.770 4.119 -17.433 1.00 94.69 105 SER A C 1
ATOM 803 O O . SER A 1 105 ? 15.819 4.585 -17.864 1.00 94.69 105 SER A O 1
ATOM 805 N N . ILE A 1 106 ? 14.530 3.973 -16.123 1.00 96.81 106 ILE A N 1
ATOM 806 C CA . ILE A 1 106 ? 15.523 4.239 -15.069 1.00 96.81 106 ILE A CA 1
ATOM 807 C C . ILE A 1 106 ? 16.086 2.929 -14.515 1.00 96.81 106 ILE A C 1
ATOM 809 O O . ILE A 1 106 ? 17.290 2.824 -14.288 1.00 96.81 106 ILE A O 1
ATOM 813 N N . TYR A 1 107 ? 15.235 1.920 -14.325 1.00 95.56 107 TYR A N 1
ATOM 814 C CA . TYR A 1 107 ? 15.624 0.632 -13.757 1.00 95.56 107 TYR A CA 1
ATOM 815 C C . TYR A 1 107 ? 15.519 -0.471 -14.808 1.00 95.56 107 TYR A C 1
ATOM 817 O O . TYR A 1 107 ? 14.456 -1.053 -14.980 1.00 95.56 107 TYR A O 1
ATOM 825 N N . SER A 1 108 ? 16.617 -0.795 -15.492 1.00 94.50 108 SER A N 1
ATOM 826 C CA . SER A 1 108 ? 16.622 -1.747 -16.620 1.00 94.50 108 SER A CA 1
ATOM 827 C C . SER A 1 108 ? 16.121 -3.160 -16.287 1.00 94.50 108 SER A C 1
ATOM 829 O O . SER A 1 108 ? 15.682 -3.872 -17.184 1.00 94.50 108 SER A O 1
ATOM 831 N N . PHE A 1 109 ? 16.166 -3.563 -15.015 1.00 93.88 109 PHE A N 1
ATOM 832 C CA . PHE A 1 109 ? 15.616 -4.831 -14.522 1.00 93.88 109 PHE A CA 1
ATOM 833 C C . PHE A 1 109 ? 14.093 -4.797 -14.297 1.00 93.88 109 PHE A C 1
ATOM 835 O O . PHE A 1 109 ? 13.481 -5.842 -14.091 1.00 93.88 109 PHE A O 1
ATOM 842 N N . SER A 1 110 ? 13.461 -3.617 -14.308 1.00 94.50 110 SER A N 1
ATOM 843 C CA . SER A 1 110 ? 12.005 -3.505 -14.207 1.00 94.50 110 SER A CA 1
ATOM 844 C C . SER A 1 110 ? 11.353 -4.070 -15.473 1.00 94.50 110 SER A C 1
ATOM 846 O O . SER A 1 110 ? 11.749 -3.705 -16.582 1.00 94.50 110 SER A O 1
ATOM 848 N N . PRO A 1 111 ? 10.320 -4.918 -15.355 1.00 92.69 111 PRO A N 1
ATOM 849 C CA . PRO A 1 111 ? 9.610 -5.447 -16.512 1.00 92.69 111 PRO A CA 1
ATOM 850 C C . PRO A 1 111 ? 8.634 -4.428 -17.115 1.00 92.69 111 PRO A C 1
ATOM 852 O O . PRO A 1 111 ? 8.076 -4.683 -18.181 1.00 92.69 111 PRO A O 1
ATOM 855 N N . TYR A 1 112 ? 8.393 -3.296 -16.445 1.00 91.38 112 TYR A N 1
ATOM 856 C CA . TYR A 1 112 ? 7.329 -2.372 -16.813 1.00 91.38 112 TYR A CA 1
ATOM 857 C C . TYR A 1 112 ? 7.836 -1.204 -17.671 1.00 91.38 112 TYR A C 1
ATOM 859 O O . TYR A 1 112 ? 8.633 -0.386 -17.197 1.00 91.38 112 TYR A O 1
ATOM 867 N N . PRO A 1 113 ? 7.373 -1.078 -18.929 1.00 93.62 113 PRO A N 1
ATOM 868 C CA . PRO A 1 113 ? 7.568 0.135 -19.707 1.00 93.62 113 PRO A CA 1
ATOM 869 C C . PRO A 1 113 ? 6.680 1.270 -19.182 1.00 93.62 113 PRO A C 1
ATOM 871 O O . PRO A 1 113 ? 5.631 1.029 -18.587 1.00 93.62 113 PRO A O 1
ATOM 874 N N . ILE A 1 114 ? 7.047 2.518 -19.489 1.00 92.38 114 ILE A N 1
ATOM 875 C CA . ILE A 1 114 ? 6.288 3.725 -19.096 1.00 92.38 114 ILE A CA 1
ATOM 876 C C . ILE A 1 114 ? 4.798 3.620 -19.470 1.00 92.38 114 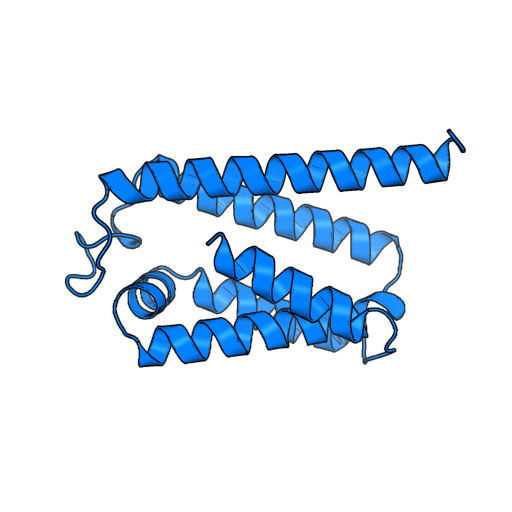ILE A C 1
ATOM 878 O O . ILE A 1 114 ? 3.929 4.020 -18.700 1.00 92.38 114 ILE A O 1
ATOM 882 N N . SER A 1 115 ? 4.481 3.038 -20.631 1.00 92.38 115 SER A N 1
ATOM 883 C CA . SER A 1 115 ? 3.097 2.854 -21.088 1.00 92.38 115 SER A CA 1
ATOM 884 C C . SER A 1 115 ? 2.270 1.919 -20.198 1.00 92.38 115 SER A C 1
ATOM 886 O O . SER A 1 115 ? 1.051 2.070 -20.130 1.00 92.38 115 SER A O 1
ATOM 888 N N . GLN A 1 116 ? 2.905 0.969 -19.508 1.00 92.69 116 GLN A N 1
ATOM 889 C CA . GLN A 1 116 ? 2.224 0.056 -18.593 1.00 92.69 116 GLN A CA 1
ATOM 890 C C . GLN A 1 116 ? 1.903 0.729 -17.253 1.00 92.69 116 GLN A C 1
ATOM 892 O O . GLN A 1 116 ? 0.866 0.424 -16.661 1.00 92.69 116 GLN A O 1
ATOM 897 N N . GLU A 1 117 ? 2.722 1.686 -16.805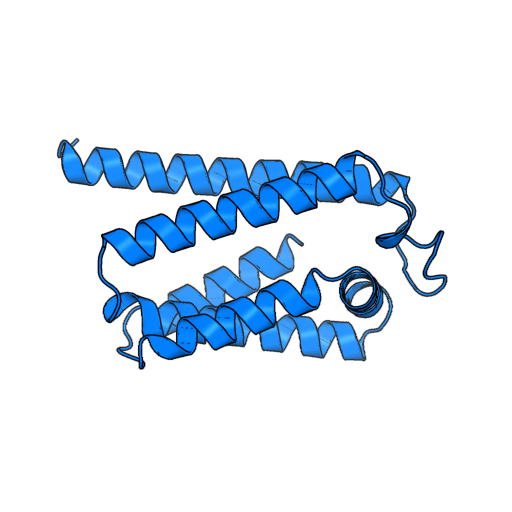 1.00 91.75 117 GLU A N 1
ATOM 898 C CA . GLU A 1 117 ? 2.475 2.423 -15.558 1.00 91.75 117 GLU A CA 1
ATOM 899 C C . GLU A 1 117 ? 1.174 3.229 -15.605 1.00 91.75 117 GLU A C 1
ATOM 901 O O . GLU A 1 117 ? 0.451 3.284 -14.610 1.00 91.75 117 GLU A O 1
ATOM 906 N N . LEU A 1 118 ? 0.795 3.743 -16.781 1.00 93.44 118 LEU A N 1
ATOM 907 C CA . LEU A 1 118 ? -0.505 4.384 -16.982 1.00 93.44 118 LEU A CA 1
ATOM 908 C C . LEU A 1 118 ? -1.660 3.455 -16.584 1.00 93.44 118 LEU A C 1
ATOM 910 O O . LEU A 1 118 ? -2.550 3.843 -15.827 1.00 93.44 118 LEU A O 1
ATOM 914 N N . ILE A 1 119 ? -1.639 2.215 -17.079 1.00 93.00 119 ILE A N 1
ATOM 915 C CA . ILE A 1 119 ? -2.684 1.226 -16.790 1.00 93.00 119 ILE A CA 1
ATOM 916 C C . ILE A 1 119 ? -2.660 0.872 -15.302 1.00 93.00 119 ILE A C 1
ATOM 918 O O . ILE A 1 119 ? -3.715 0.829 -14.668 1.00 93.00 119 ILE A O 1
ATOM 922 N N . THR A 1 120 ? -1.472 0.675 -14.723 1.00 92.38 120 THR A N 1
ATOM 923 C CA . THR A 1 120 ? -1.314 0.400 -13.290 1.00 92.38 120 THR A CA 1
ATOM 924 C C . THR A 1 120 ? -1.923 1.511 -12.435 1.00 92.38 120 THR A C 1
ATOM 926 O O . THR A 1 120 ? -2.708 1.220 -11.531 1.00 92.38 120 THR A O 1
ATOM 929 N N . GLY A 1 121 ? -1.624 2.773 -12.748 1.00 93.44 121 GLY A N 1
ATOM 930 C CA . GLY A 1 121 ? -2.177 3.931 -12.056 1.00 93.44 121 GLY A CA 1
ATOM 931 C C . GLY A 1 121 ? -3.700 4.008 -12.173 1.00 93.44 121 GLY A C 1
ATOM 932 O O . GLY A 1 121 ? -4.382 4.140 -11.162 1.00 93.44 121 GLY A O 1
ATOM 933 N N . LEU A 1 122 ? -4.267 3.827 -13.370 1.00 93.94 122 LEU A N 1
ATOM 934 C CA . LEU A 1 122 ? -5.726 3.823 -13.556 1.00 93.94 122 LEU A CA 1
ATOM 935 C C . LEU A 1 122 ? -6.416 2.699 -12.766 1.00 93.94 122 LEU A C 1
ATOM 937 O O . LEU A 1 122 ? -7.462 2.924 -12.153 1.00 93.94 122 LEU A O 1
ATOM 941 N N . VAL A 1 123 ? -5.823 1.501 -12.733 1.00 92.75 123 VAL A N 1
ATOM 942 C CA . VAL A 1 123 ? -6.336 0.372 -11.942 1.00 92.75 123 VAL A CA 1
ATOM 943 C C . VAL A 1 123 ? -6.284 0.685 -10.447 1.00 92.75 123 VAL A C 1
ATOM 945 O O . VAL A 1 123 ? -7.263 0.439 -9.743 1.00 92.75 123 VAL A O 1
ATOM 948 N N . MET A 1 124 ? -5.180 1.249 -9.952 1.00 92.94 124 MET A N 1
ATOM 949 C CA . MET A 1 124 ? -5.072 1.673 -8.554 1.00 92.94 124 MET A CA 1
ATOM 950 C C . MET A 1 124 ? -6.145 2.697 -8.191 1.00 92.94 124 MET A C 1
ATOM 952 O O . MET A 1 124 ? -6.861 2.501 -7.209 1.00 92.94 124 MET A O 1
ATOM 956 N N . PHE A 1 125 ? -6.304 3.741 -9.008 1.00 91.94 125 PHE A N 1
ATOM 957 C CA . PHE A 1 125 ? -7.321 4.768 -8.802 1.00 91.94 125 PHE A CA 1
ATOM 958 C C . PHE A 1 125 ? -8.730 4.168 -8.728 1.00 91.94 125 PHE A C 1
ATOM 960 O O . PHE A 1 125 ? -9.505 4.488 -7.823 1.00 91.94 125 PHE A O 1
ATOM 967 N N . GLY A 1 126 ? -9.051 3.253 -9.648 1.00 91.44 126 GLY A N 1
ATOM 968 C CA . GLY A 1 126 ? -10.330 2.549 -9.673 1.00 91.44 126 GLY A CA 1
ATOM 969 C C . GLY A 1 126 ? -10.584 1.726 -8.407 1.00 91.44 126 GLY A C 1
ATOM 970 O O . GLY A 1 126 ? -11.635 1.878 -7.781 1.00 91.44 126 GLY A O 1
ATOM 971 N N . ILE A 1 127 ? -9.618 0.899 -7.984 1.00 90.06 127 ILE A N 1
ATOM 972 C CA . ILE A 1 127 ? -9.736 0.079 -6.764 1.00 90.06 127 ILE A CA 1
ATOM 973 C C . ILE A 1 127 ? -9.936 0.977 -5.537 1.00 90.06 127 ILE A C 1
ATOM 975 O O . ILE A 1 127 ? -10.849 0.739 -4.744 1.00 90.06 127 ILE A O 1
ATOM 979 N N . MET A 1 128 ? -9.130 2.031 -5.397 1.00 88.44 128 MET A N 1
ATOM 980 C CA . MET A 1 128 ? -9.235 2.972 -4.280 1.00 88.44 128 MET A CA 1
ATOM 981 C C . MET A 1 128 ? -10.579 3.697 -4.268 1.00 88.44 128 MET A C 1
ATOM 983 O O . MET A 1 128 ? -11.207 3.799 -3.216 1.00 88.44 128 MET A O 1
ATOM 987 N N . THR A 1 129 ? -11.093 4.108 -5.426 1.00 90.31 129 THR A N 1
ATOM 988 C CA . THR A 1 129 ? -12.415 4.741 -5.526 1.00 90.31 129 THR A CA 1
ATOM 989 C C . THR A 1 129 ? -13.527 3.811 -5.043 1.00 90.31 129 THR A C 1
ATOM 991 O O . THR A 1 129 ? -14.389 4.231 -4.271 1.00 90.31 129 THR A O 1
ATOM 994 N N . VAL A 1 130 ? -13.495 2.532 -5.432 1.00 90.69 130 VAL A N 1
ATOM 995 C CA . VAL A 1 130 ? -14.482 1.541 -4.972 1.00 90.69 130 VAL A CA 1
ATOM 996 C C . VAL A 1 130 ? -14.401 1.347 -3.457 1.00 90.69 130 VAL A C 1
ATOM 998 O O . VAL A 1 130 ? -15.432 1.371 -2.783 1.00 90.69 130 VAL A O 1
ATOM 1001 N N . VAL A 1 131 ? -13.189 1.204 -2.907 1.00 88.38 131 VAL A N 1
ATOM 1002 C CA . VAL A 1 131 ? -12.980 1.081 -1.455 1.00 88.38 131 VAL A CA 1
ATOM 1003 C C . VAL A 1 131 ? -13.498 2.322 -0.727 1.00 88.38 131 VAL A C 1
ATOM 1005 O O . VAL A 1 131 ? -14.205 2.194 0.272 1.00 88.38 131 VAL A O 1
ATOM 1008 N N . PHE A 1 132 ? -13.207 3.514 -1.244 1.00 87.88 132 PHE A N 1
ATOM 1009 C CA . PHE A 1 132 ? -13.671 4.775 -0.678 1.00 87.88 132 PHE A CA 1
ATOM 1010 C C . PHE A 1 132 ? -15.191 4.861 -0.626 1.00 87.88 132 PHE A C 1
ATOM 1012 O O . PHE A 1 132 ? -15.758 5.069 0.447 1.00 87.88 132 PHE A O 1
ATOM 1019 N N . VAL A 1 133 ? -15.853 4.641 -1.764 1.00 90.81 133 VAL A N 1
ATOM 1020 C CA . VAL A 1 133 ? -17.315 4.669 -1.853 1.00 90.81 133 VAL A CA 1
ATOM 1021 C C . VAL A 1 133 ? -17.926 3.647 -0.898 1.00 90.81 133 VAL A C 1
ATOM 1023 O O . VAL A 1 133 ? -18.845 3.989 -0.157 1.00 90.81 133 VAL A O 1
ATOM 1026 N N . TYR A 1 134 ? -17.388 2.425 -0.846 1.00 91.00 134 TYR A N 1
ATOM 1027 C CA . TYR A 1 134 ? -17.866 1.386 0.064 1.00 91.00 134 TYR A CA 1
ATOM 1028 C C . TYR A 1 134 ? -17.751 1.796 1.541 1.00 91.00 134 TYR A C 1
ATOM 1030 O O . TYR A 1 134 ? -18.714 1.654 2.301 1.00 91.00 134 TYR A O 1
ATOM 1038 N N . VAL A 1 135 ? -16.597 2.323 1.961 1.00 87.31 135 VAL A N 1
ATOM 1039 C CA . VAL A 1 135 ? -16.358 2.733 3.354 1.00 87.31 135 VAL A CA 1
ATOM 1040 C C . VAL A 1 135 ? -17.242 3.916 3.736 1.00 87.31 135 VAL A C 1
ATOM 1042 O O . VAL A 1 135 ? -17.891 3.870 4.782 1.00 87.31 135 VAL A O 1
ATOM 1045 N N . ILE A 1 136 ? -17.325 4.946 2.889 1.00 87.31 136 ILE A N 1
ATOM 1046 C CA . ILE A 1 136 ? -18.177 6.116 3.133 1.00 87.31 136 ILE A CA 1
ATOM 1047 C C . ILE A 1 136 ? -19.645 5.711 3.190 1.00 87.31 136 ILE A C 1
ATOM 1049 O O . ILE A 1 136 ? -20.340 6.083 4.133 1.00 87.31 136 ILE A O 1
ATOM 1053 N N . PHE A 1 137 ? -20.115 4.903 2.240 1.00 90.44 137 PHE A N 1
ATOM 1054 C CA . PHE A 1 137 ? -21.491 4.419 2.238 1.00 90.44 137 PHE A CA 1
ATOM 1055 C C . PHE A 1 137 ? -21.807 3.625 3.510 1.00 90.44 137 PHE A C 1
ATOM 1057 O O . PHE A 1 137 ? -22.818 3.877 4.161 1.00 90.44 137 PHE A O 1
ATOM 1064 N N . THR A 1 138 ? -20.910 2.728 3.928 1.00 87.88 138 THR A N 1
ATOM 1065 C CA . THR A 1 138 ? -21.063 1.952 5.170 1.00 87.88 138 THR A CA 1
ATOM 1066 C C . THR A 1 138 ? -21.077 2.852 6.409 1.00 87.88 138 THR A C 1
ATOM 1068 O O . THR A 1 138 ? -21.869 2.635 7.327 1.00 87.88 138 THR A O 1
ATOM 1071 N N . MET A 1 139 ? -20.238 3.890 6.437 1.00 83.94 139 MET A N 1
ATOM 1072 C CA . MET A 1 139 ? -20.206 4.868 7.523 1.00 83.94 139 MET A CA 1
ATOM 1073 C C . MET A 1 139 ? -21.512 5.667 7.594 1.00 83.94 139 MET A C 1
ATOM 1075 O O . MET A 1 139 ? -22.113 5.749 8.663 1.00 83.94 139 MET A O 1
ATOM 1079 N N . LEU A 1 140 ? -21.984 6.208 6.466 1.00 87.25 140 LEU A N 1
ATOM 1080 C CA . LEU A 1 140 ? -23.254 6.936 6.380 1.00 87.25 140 LEU A CA 1
ATOM 1081 C C . LEU A 1 140 ? -24.415 6.050 6.826 1.00 87.25 140 LEU A C 1
ATOM 1083 O O . LEU A 1 140 ? -25.230 6.463 7.646 1.00 87.25 140 LEU A O 1
ATOM 1087 N N . ARG A 1 141 ? -24.438 4.800 6.362 1.00 89.81 141 ARG A N 1
ATOM 1088 C CA . ARG A 1 141 ? -25.427 3.805 6.763 1.00 89.81 141 ARG A CA 1
ATOM 1089 C C . ARG A 1 141 ? -25.461 3.609 8.282 1.00 89.81 141 ARG A C 1
ATOM 1091 O O . ARG A 1 141 ? -26.526 3.646 8.889 1.00 89.81 141 ARG A O 1
ATOM 1098 N N . SER A 1 142 ? -24.291 3.479 8.909 1.00 84.38 142 SER A N 1
ATOM 1099 C CA . SER A 1 142 ? -24.176 3.341 10.364 1.00 84.38 142 SER A CA 1
ATOM 1100 C C . SER A 1 142 ? -24.624 4.589 11.131 1.00 84.38 142 SER A C 1
ATOM 1102 O O . SER A 1 142 ? -25.158 4.454 12.230 1.00 84.38 142 SER A O 1
ATOM 1104 N N . VAL A 1 143 ? -24.380 5.788 10.595 1.00 82.81 143 VAL A N 1
ATOM 1105 C CA . VAL A 1 143 ? -24.743 7.061 11.240 1.00 82.81 143 VAL A CA 1
ATOM 1106 C C . VAL A 1 143 ? -26.243 7.330 11.120 1.00 82.81 143 VAL A C 1
ATOM 1108 O O . VAL A 1 143 ? -26.884 7.691 12.105 1.00 82.81 143 VAL A O 1
ATOM 1111 N N . PHE A 1 144 ? -26.813 7.118 9.934 1.00 86.88 144 PHE A N 1
ATOM 1112 C CA . PHE A 1 144 ? -28.210 7.429 9.629 1.00 86.88 144 PHE A CA 1
ATOM 1113 C C . PHE A 1 144 ? -29.177 6.250 9.834 1.00 86.88 144 PHE A C 1
ATOM 1115 O O . PHE A 1 144 ? -30.383 6.440 9.704 1.00 86.88 144 PHE A O 1
ATOM 1122 N N . LYS A 1 145 ? -28.679 5.054 10.190 1.00 80.69 145 LYS A N 1
ATOM 1123 C CA . LYS A 1 145 ? -29.464 3.815 10.390 1.00 80.69 145 LYS A CA 1
ATOM 1124 C C . LYS A 1 145 ? -30.338 3.421 9.182 1.00 80.69 145 LYS A C 1
ATOM 1126 O O . LYS A 1 145 ? -31.447 2.919 9.358 1.00 80.69 145 LYS A O 1
ATOM 1131 N N . ILE A 1 146 ? -29.833 3.667 7.975 1.00 70.06 146 ILE A N 1
ATOM 1132 C CA . ILE A 1 146 ? -30.410 3.211 6.689 1.00 70.06 146 ILE A CA 1
ATOM 1133 C C . ILE A 1 146 ? -29.949 1.757 6.436 1.00 70.06 146 ILE A C 1
ATOM 1135 O O . ILE A 1 146 ? -30.527 0.985 5.642 1.00 70.06 146 ILE A O 1
#